Protein AF-A0A955EIX4-F1 (afdb_monomer_lite)

Radius of gyration: 25.05 Å; chains: 1; bounding box: 52×36×100 Å

Structure (mmCIF, N/CA/C/O backbone):
data_AF-A0A955EIX4-F1
#
_entry.id   AF-A0A955EIX4-F1
#
loop_
_atom_site.group_PDB
_atom_site.id
_atom_site.type_symbol
_atom_site.label_atom_id
_atom_site.label_alt_id
_atom_site.label_comp_id
_atom_site.label_asym_id
_atom_site.label_entity_id
_atom_site.label_seq_id
_atom_site.pdbx_PDB_ins_code
_atom_site.Cartn_x
_atom_site.Cartn_y
_atom_site.Cartn_z
_atom_site.occupancy
_atom_site.B_iso_or_equiv
_atom_site.auth_seq_id
_atom_site.auth_comp_id
_atom_site.auth_asym_id
_atom_site.auth_atom_id
_atom_site.pdbx_PDB_model_num
ATOM 1 N N . MET A 1 1 ? 13.998 10.810 60.886 1.00 41.66 1 MET A N 1
ATOM 2 C CA . MET A 1 1 ? 12.699 10.719 60.192 1.00 41.66 1 MET A CA 1
ATOM 3 C C . MET A 1 1 ? 13.022 10.193 58.803 1.00 41.66 1 MET A C 1
ATOM 5 O O . MET A 1 1 ? 13.567 10.940 58.009 1.00 41.66 1 MET A O 1
ATOM 9 N N . ALA A 1 2 ? 12.933 8.875 58.612 1.00 38.00 2 ALA A N 1
ATOM 10 C CA . ALA A 1 2 ? 13.382 8.211 57.388 1.00 38.00 2 ALA A CA 1
ATOM 11 C C . ALA A 1 2 ? 12.215 8.146 56.399 1.00 38.00 2 ALA A C 1
ATOM 13 O O . ALA A 1 2 ? 11.188 7.538 56.709 1.00 38.00 2 ALA A O 1
ATOM 14 N N . ASP A 1 3 ? 12.381 8.793 55.248 1.00 43.19 3 ASP A N 1
ATOM 15 C CA . ASP A 1 3 ? 11.448 8.724 54.130 1.00 43.19 3 ASP A CA 1
ATOM 16 C C . ASP A 1 3 ? 11.330 7.278 53.646 1.00 43.19 3 ASP A C 1
ATOM 18 O O . ASP A 1 3 ? 12.297 6.654 53.204 1.00 43.19 3 ASP A O 1
ATOM 22 N N . ARG A 1 4 ? 10.120 6.723 53.753 1.00 44.09 4 ARG A N 1
ATOM 23 C CA . ARG A 1 4 ? 9.764 5.466 53.099 1.00 44.09 4 ARG A CA 1
ATOM 24 C C . ARG A 1 4 ? 9.659 5.744 51.605 1.00 44.09 4 ARG A C 1
ATOM 26 O O . ARG A 1 4 ? 8.651 6.271 51.144 1.00 44.09 4 ARG A O 1
ATOM 33 N N . ILE A 1 5 ? 10.694 5.363 50.862 1.00 46.97 5 ILE A N 1
ATOM 34 C CA . ILE A 1 5 ? 10.606 5.149 49.418 1.00 46.97 5 ILE A CA 1
ATOM 35 C C . ILE A 1 5 ? 9.496 4.113 49.205 1.00 46.97 5 ILE A C 1
ATOM 37 O O . ILE A 1 5 ? 9.618 2.962 49.623 1.00 46.97 5 ILE A O 1
ATOM 41 N N . VAL A 1 6 ? 8.373 4.542 48.632 1.00 50.91 6 VAL A N 1
ATOM 42 C CA . VAL A 1 6 ? 7.311 3.638 48.192 1.00 50.91 6 VAL A CA 1
ATOM 43 C C . VAL A 1 6 ? 7.827 2.966 46.924 1.00 50.91 6 VAL A C 1
ATOM 45 O O . VAL A 1 6 ? 7.819 3.572 45.858 1.00 50.91 6 VAL A O 1
ATOM 48 N N . GLU A 1 7 ? 8.322 1.734 47.043 1.00 50.28 7 GLU A N 1
ATOM 49 C CA . GLU A 1 7 ? 8.562 0.863 45.890 1.00 50.28 7 GLU A CA 1
ATOM 50 C C . GLU A 1 7 ? 7.229 0.633 45.166 1.00 50.28 7 GLU A C 1
ATOM 52 O O . GLU A 1 7 ? 6.369 -0.133 45.612 1.00 50.28 7 GLU A O 1
ATOM 57 N N . THR A 1 8 ? 7.030 1.319 44.044 1.00 56.38 8 THR A N 1
ATOM 58 C CA . THR A 1 8 ? 5.968 0.998 43.096 1.00 56.38 8 THR A CA 1
ATOM 59 C C . THR A 1 8 ? 6.311 -0.341 42.446 1.00 56.38 8 THR A C 1
ATOM 61 O O . THR A 1 8 ? 7.287 -0.466 41.708 1.00 56.38 8 THR A O 1
ATOM 64 N N . LYS A 1 9 ? 5.528 -1.382 42.758 1.00 63.22 9 LYS A N 1
ATOM 65 C CA . LYS A 1 9 ? 5.645 -2.691 42.098 1.00 63.22 9 LYS A CA 1
ATOM 66 C C . LYS A 1 9 ? 5.499 -2.504 40.580 1.00 63.22 9 LYS A C 1
ATOM 68 O O . LYS A 1 9 ? 4.633 -1.727 40.179 1.00 63.22 9 LYS A O 1
ATOM 73 N N . PRO A 1 10 ? 6.278 -3.214 39.742 1.00 62.00 10 PRO A N 1
ATOM 74 C CA . PRO A 1 10 ? 6.063 -3.183 38.302 1.00 62.00 10 PRO A CA 1
ATOM 75 C C . PRO A 1 10 ? 4.637 -3.668 38.031 1.00 62.00 10 PRO A C 1
ATOM 77 O O . PRO A 1 10 ? 4.260 -4.766 38.448 1.00 62.00 10 PRO A O 1
ATOM 80 N N . GLU A 1 11 ? 3.825 -2.809 37.422 1.00 71.69 11 GLU A N 1
ATOM 81 C CA . GLU A 1 11 ? 2.427 -3.097 37.116 1.00 71.69 11 GLU A CA 1
ATOM 82 C C . GLU A 1 11 ? 2.347 -4.395 36.294 1.00 71.69 11 GLU A C 1
ATOM 84 O O . GLU A 1 11 ? 3.022 -4.547 35.274 1.00 71.69 11 GLU A O 1
ATOM 89 N N . GLN A 1 12 ? 1.576 -5.380 36.770 1.00 81.19 12 GLN A N 1
ATOM 90 C CA . GLN A 1 12 ? 1.392 -6.646 36.059 1.00 81.19 12 GLN A CA 1
ATOM 91 C C . GLN A 1 12 ? 0.657 -6.394 34.739 1.00 81.19 12 GLN A C 1
ATOM 93 O O . GLN A 1 12 ? -0.420 -5.801 34.725 1.00 81.19 12 GLN A O 1
ATOM 98 N N . ILE A 1 13 ? 1.212 -6.892 33.632 1.00 84.50 13 ILE A N 1
ATOM 99 C CA . ILE A 1 13 ? 0.566 -6.832 32.318 1.00 84.50 13 ILE A CA 1
ATOM 100 C C . ILE A 1 13 ? -0.689 -7.716 32.347 1.00 84.50 13 ILE A C 1
ATOM 102 O O . ILE A 1 13 ? -0.596 -8.944 32.374 1.00 84.50 13 ILE A O 1
ATOM 106 N N . HIS A 1 14 ? -1.868 -7.093 32.330 1.00 88.62 14 HIS A N 1
ATOM 107 C CA . HIS A 1 14 ? -3.143 -7.797 32.215 1.00 88.62 14 HIS A CA 1
ATOM 108 C C . HIS A 1 14 ? -3.447 -8.101 30.742 1.00 88.62 14 HIS A C 1
ATOM 110 O O . HIS A 1 14 ? -3.637 -7.192 29.935 1.00 88.62 14 HIS A O 1
ATOM 116 N N . THR A 1 15 ? -3.495 -9.388 30.392 1.00 89.31 15 THR A N 1
ATOM 117 C CA . THR A 1 15 ? -3.802 -9.845 29.028 1.00 89.31 15 THR A CA 1
ATOM 118 C C . THR A 1 15 ? -5.289 -10.161 28.906 1.00 89.31 15 THR A C 1
ATOM 120 O O . THR A 1 15 ? -5.805 -10.989 29.652 1.00 89.31 15 THR A O 1
ATOM 123 N N . VAL A 1 16 ? -5.971 -9.528 27.949 1.00 88.81 16 VAL A N 1
ATOM 124 C CA . VAL A 1 16 ? -7.380 -9.798 27.629 1.00 88.81 16 VAL A CA 1
ATOM 125 C C . VAL A 1 16 ? -7.448 -10.638 26.358 1.00 88.81 16 VAL A C 1
ATOM 127 O O . VAL A 1 16 ? -6.898 -10.252 25.328 1.00 88.81 16 VAL A O 1
ATOM 130 N N . MET A 1 17 ? -8.118 -11.787 26.435 1.00 90.94 17 MET A N 1
ATOM 131 C CA . MET A 1 17 ? -8.352 -12.659 25.283 1.00 90.94 17 MET A CA 1
ATOM 132 C C . MET A 1 17 ? -9.569 -12.178 24.480 1.00 90.94 17 MET A C 1
ATOM 134 O O . MET A 1 17 ? -10.498 -11.622 25.070 1.00 90.94 17 MET A O 1
ATOM 138 N N . PRO A 1 18 ? -9.596 -12.382 23.151 1.00 88.69 18 PRO A N 1
ATOM 139 C CA . PRO A 1 18 ? -10.746 -12.006 22.340 1.00 88.69 18 PRO A CA 1
ATOM 140 C C . PRO A 1 18 ? -11.973 -12.855 22.703 1.00 88.69 18 PRO A C 1
ATOM 142 O O . PRO A 1 18 ? -11.856 -14.050 22.971 1.00 88.69 18 PRO A O 1
ATOM 145 N N . GLU A 1 19 ? -13.156 -12.238 22.684 1.00 89.25 19 GLU A N 1
ATOM 146 C CA . GLU A 1 19 ? -14.430 -12.914 22.992 1.00 89.25 19 GLU A CA 1
ATOM 147 C C . GLU A 1 19 ? -14.834 -13.936 21.922 1.00 89.25 19 GLU A C 1
ATOM 149 O O . GLU A 1 19 ? -15.526 -14.911 22.210 1.00 89.25 19 GLU A O 1
ATOM 154 N N . VAL A 1 20 ? -14.394 -13.713 20.683 1.00 91.69 20 VAL A N 1
ATOM 155 C CA . VAL A 1 20 ? -14.634 -14.587 19.533 1.00 91.69 20 VAL A CA 1
ATOM 156 C C . VAL A 1 20 ? -13.308 -14.965 18.871 1.00 91.69 20 VAL A C 1
ATOM 158 O O . VAL A 1 20 ? -12.346 -14.193 18.958 1.00 91.69 20 VAL A O 1
ATOM 161 N N . PRO A 1 21 ? -13.228 -16.126 18.196 1.00 95.44 21 PRO A N 1
ATOM 162 C CA . PRO A 1 21 ? -12.031 -16.518 17.464 1.00 95.44 21 PRO A CA 1
ATOM 163 C C . PRO A 1 21 ? -11.593 -15.446 16.466 1.00 95.44 21 PRO A C 1
ATOM 165 O O . PRO A 1 21 ? -12.420 -14.762 15.858 1.00 95.44 21 PRO A O 1
ATOM 168 N N . LEU A 1 22 ? -10.280 -15.319 16.284 1.00 95.50 22 LEU A N 1
ATOM 169 C CA . LEU A 1 22 ? -9.709 -14.445 15.268 1.00 95.50 22 LEU A CA 1
ATOM 170 C C . LEU A 1 22 ? -9.377 -15.248 14.008 1.00 95.50 22 LEU A C 1
ATOM 172 O O . LEU A 1 22 ? -8.835 -16.349 14.086 1.00 95.50 22 LEU A O 1
ATOM 176 N N . VAL A 1 23 ? -9.650 -14.659 12.850 1.00 96.44 23 VAL A N 1
ATOM 177 C CA . VAL A 1 23 ? -9.309 -15.168 11.523 1.00 96.44 23 VAL A CA 1
ATOM 178 C C . VAL A 1 23 ? -8.260 -14.270 10.871 1.00 96.44 23 VAL A C 1
ATOM 180 O O . VAL A 1 23 ? -8.288 -13.047 11.017 1.00 96.44 23 VAL A O 1
ATOM 183 N N . ASP A 1 24 ? -7.318 -14.877 10.148 1.00 97.12 24 ASP A N 1
ATOM 184 C CA . ASP A 1 24 ? -6.333 -14.149 9.344 1.00 97.12 24 ASP A CA 1
ATOM 185 C C . ASP A 1 24 ? -6.991 -13.659 8.045 1.00 97.12 24 ASP A C 1
ATOM 187 O O . ASP A 1 24 ? -7.440 -14.465 7.229 1.00 97.12 24 ASP A O 1
ATOM 191 N N . VAL A 1 25 ? -7.001 -12.344 7.812 1.00 96.06 25 VAL A N 1
ATOM 192 C CA . VAL A 1 25 ? -7.492 -11.709 6.572 1.00 96.06 25 VAL A CA 1
ATOM 193 C C . VAL A 1 25 ? -6.750 -12.236 5.337 1.00 96.06 25 VAL A C 1
ATOM 195 O O . VAL A 1 25 ? -7.312 -12.360 4.240 1.00 96.06 25 VAL A O 1
ATOM 198 N N . MET A 1 26 ? -5.478 -12.591 5.505 1.00 96.38 26 MET A N 1
ATOM 199 C CA . MET A 1 26 ? -4.660 -13.203 4.466 1.00 96.38 26 MET A CA 1
ATOM 200 C C . MET A 1 26 ? -4.887 -14.715 4.337 1.00 96.38 26 MET A C 1
ATOM 202 O O . MET A 1 26 ? -4.411 -15.308 3.368 1.00 96.38 26 MET A O 1
ATOM 206 N N . GLY A 1 27 ? -5.673 -15.336 5.218 1.00 95.50 27 GLY A N 1
ATOM 207 C CA . GLY A 1 27 ? -5.981 -16.767 5.191 1.00 95.50 27 GLY A CA 1
ATOM 208 C C . GLY A 1 27 ? -4.748 -17.642 5.420 1.00 95.50 27 GLY A C 1
ATOM 209 O O . GLY A 1 27 ? -4.606 -18.671 4.770 1.00 95.50 27 GLY A O 1
ATOM 210 N N . GLY A 1 28 ? -3.806 -17.190 6.255 1.00 95.94 28 GLY A N 1
ATOM 211 C CA . GLY A 1 28 ? -2.531 -17.872 6.493 1.00 95.94 28 GLY A CA 1
ATOM 212 C C . GLY A 1 28 ? -1.504 -17.704 5.370 1.00 95.94 28 GLY A C 1
ATOM 213 O O . GLY A 1 28 ? -0.398 -18.232 5.469 1.00 95.94 28 GLY A O 1
ATOM 214 N N . ALA A 1 29 ? -1.826 -16.963 4.304 1.00 97.38 29 ALA A N 1
ATOM 215 C CA . ALA A 1 29 ? -0.881 -16.715 3.224 1.00 97.38 29 ALA A CA 1
ATOM 216 C C . ALA A 1 29 ? 0.310 -15.871 3.708 1.00 97.38 29 ALA A C 1
ATOM 218 O O . ALA A 1 29 ? 0.146 -14.865 4.403 1.00 97.38 29 ALA A O 1
ATOM 219 N N . LEU A 1 30 ? 1.515 -16.250 3.273 1.00 96.00 30 LEU A N 1
ATOM 220 C CA . LEU A 1 30 ? 2.722 -15.438 3.460 1.00 96.00 30 LEU A CA 1
ATOM 221 C C . LEU A 1 30 ? 2.701 -14.186 2.578 1.00 96.00 30 LEU A C 1
ATOM 223 O O . LEU A 1 30 ? 3.163 -13.129 2.990 1.00 96.00 30 LEU A O 1
ATOM 227 N N . ARG A 1 31 ? 2.174 -14.312 1.356 1.00 97.06 31 ARG A N 1
ATOM 228 C CA . ARG A 1 31 ? 1.920 -13.196 0.445 1.00 97.06 31 ARG A CA 1
ATOM 229 C C . ARG A 1 31 ? 0.857 -13.562 -0.585 1.00 97.06 31 ARG A C 1
ATOM 231 O O . ARG A 1 31 ? 0.688 -14.737 -0.902 1.00 97.06 31 ARG A O 1
ATOM 238 N N . ARG A 1 32 ? 0.178 -12.560 -1.141 1.00 97.81 32 ARG A N 1
ATOM 239 C CA . ARG A 1 32 ? -0.682 -12.699 -2.331 1.00 97.81 32 ARG A CA 1
ATOM 240 C C . ARG A 1 32 ? -0.104 -11.836 -3.441 1.00 97.81 32 ARG A C 1
ATOM 242 O O . ARG A 1 32 ? 0.075 -10.642 -3.226 1.00 97.81 32 ARG A O 1
ATOM 249 N N . GLU A 1 33 ? 0.213 -12.423 -4.591 1.00 97.12 33 GLU A N 1
ATOM 250 C CA . GLU A 1 33 ? 0.939 -11.729 -5.660 1.00 97.12 33 GLU A CA 1
ATOM 251 C C . GLU A 1 33 ? 0.184 -11.705 -6.986 1.00 97.12 33 GLU A C 1
ATOM 253 O O . GLU A 1 33 ? -0.521 -12.649 -7.339 1.00 97.12 33 GLU A O 1
ATOM 258 N N . ILE A 1 34 ? 0.375 -10.613 -7.724 1.00 97.06 34 ILE A N 1
ATOM 259 C CA . ILE A 1 34 ? -0.021 -10.469 -9.121 1.00 97.06 34 ILE A CA 1
ATOM 260 C C . ILE A 1 34 ? 1.234 -10.118 -9.916 1.00 97.06 34 ILE A C 1
ATOM 262 O O . ILE A 1 34 ? 1.968 -9.191 -9.560 1.00 97.06 34 ILE A O 1
ATOM 266 N N . ARG A 1 35 ? 1.467 -10.852 -11.007 1.00 95.12 35 ARG A N 1
ATOM 267 C CA . ARG A 1 35 ? 2.523 -10.551 -11.980 1.00 95.12 35 ARG A CA 1
ATOM 268 C C . ARG A 1 35 ? 1.955 -9.667 -13.083 1.00 95.12 35 ARG A C 1
ATOM 270 O O . ARG A 1 35 ? 0.866 -9.939 -13.580 1.00 95.12 35 ARG A O 1
ATOM 277 N N . MET A 1 36 ? 2.677 -8.607 -13.439 1.00 87.62 36 MET A N 1
ATOM 278 C CA . MET A 1 36 ? 2.238 -7.648 -14.466 1.00 87.62 36 MET A CA 1
ATOM 279 C C . MET A 1 36 ? 3.028 -7.780 -15.770 1.00 87.62 36 MET A C 1
ATOM 281 O O . MET A 1 36 ? 2.462 -7.643 -16.849 1.00 87.62 36 MET A O 1
ATOM 285 N N . HIS A 1 37 ? 4.326 -8.062 -15.665 1.00 82.19 37 HIS A N 1
ATOM 286 C CA . HIS A 1 37 ? 5.242 -8.296 -16.783 1.00 82.19 37 HIS A CA 1
ATOM 287 C C . HIS A 1 37 ? 6.196 -9.438 -16.414 1.00 82.19 37 HIS A C 1
ATOM 289 O O . HIS A 1 37 ? 6.079 -10.001 -15.327 1.00 82.19 37 HIS A O 1
ATOM 295 N N . GLU A 1 38 ? 7.149 -9.752 -17.291 1.00 86.38 38 GLU A N 1
ATOM 296 C CA . GLU A 1 38 ? 8.116 -10.844 -17.106 1.00 86.38 38 GLU A CA 1
ATOM 297 C C . GLU A 1 38 ? 8.835 -10.794 -15.744 1.00 86.38 38 GLU A C 1
ATOM 299 O O . GLU A 1 38 ? 8.847 -11.791 -15.025 1.00 86.38 38 GLU A O 1
ATOM 304 N N . HIS A 1 39 ? 9.314 -9.609 -15.344 1.00 89.12 39 HIS A N 1
ATOM 305 C CA . HIS A 1 39 ? 10.052 -9.389 -14.087 1.00 89.12 39 HIS A CA 1
ATOM 306 C C . HIS A 1 39 ? 9.295 -8.533 -13.054 1.00 89.12 39 HIS A C 1
ATOM 308 O O . HIS A 1 39 ? 9.802 -8.264 -11.967 1.00 89.12 39 HIS A O 1
ATOM 314 N N . SER A 1 40 ? 8.079 -8.073 -13.372 1.00 92.62 40 SER A N 1
ATOM 315 C CA . SER A 1 40 ? 7.347 -7.123 -12.521 1.00 92.62 40 SER A CA 1
ATOM 316 C C . SER A 1 40 ? 6.241 -7.804 -11.728 1.00 92.62 40 SER A C 1
ATOM 318 O O . SER A 1 40 ? 5.408 -8.524 -12.290 1.00 92.62 40 SER A O 1
ATOM 320 N N . LEU A 1 41 ? 6.164 -7.494 -10.435 1.00 96.25 41 LEU A N 1
ATOM 321 C CA . LEU A 1 41 ? 5.130 -8.008 -9.541 1.00 96.25 41 LEU A CA 1
ATOM 322 C C . LEU A 1 41 ? 4.713 -6.978 -8.498 1.00 96.25 41 LEU A C 1
ATOM 324 O O . LEU A 1 41 ? 5.491 -6.107 -8.107 1.00 96.25 41 LEU A O 1
ATOM 328 N N . VAL A 1 42 ? 3.497 -7.156 -7.991 1.00 97.81 42 VAL A N 1
ATOM 329 C CA . VAL A 1 42 ? 3.022 -6.545 -6.750 1.00 97.81 42 VAL A CA 1
ATOM 330 C C . VAL A 1 42 ? 2.541 -7.669 -5.845 1.00 97.81 42 VAL A C 1
ATOM 332 O O . VAL A 1 42 ? 1.637 -8.423 -6.205 1.00 97.81 42 VAL A O 1
ATOM 335 N N . ALA A 1 43 ? 3.153 -7.792 -4.673 1.00 98.19 43 ALA A N 1
ATOM 336 C CA . ALA A 1 43 ? 2.783 -8.765 -3.662 1.00 98.19 43 ALA A CA 1
ATOM 337 C C . ALA A 1 43 ? 2.323 -8.057 -2.391 1.00 98.19 43 ALA A C 1
ATOM 339 O O . ALA A 1 43 ? 3.070 -7.277 -1.805 1.00 98.19 43 ALA A O 1
ATOM 340 N N . LEU A 1 44 ? 1.108 -8.361 -1.939 1.00 98.31 44 LEU A N 1
ATOM 341 C CA . LEU A 1 44 ? 0.657 -8.025 -0.596 1.00 98.31 44 LEU A CA 1
ATOM 342 C C . LEU A 1 44 ? 1.343 -8.970 0.390 1.00 98.31 44 LEU A C 1
ATOM 344 O O . LEU A 1 44 ? 1.110 -10.177 0.336 1.00 98.31 44 LEU A O 1
ATOM 348 N N . VAL A 1 45 ? 2.189 -8.420 1.256 1.00 98.12 45 VAL A N 1
ATOM 349 C CA . VAL A 1 45 ? 2.990 -9.165 2.241 1.00 98.12 45 VAL A CA 1
ATOM 350 C C . VAL A 1 45 ? 2.303 -9.190 3.599 1.00 98.12 45 VAL A C 1
ATOM 352 O O . VAL A 1 45 ? 2.388 -10.180 4.318 1.00 98.12 45 VAL A O 1
ATOM 355 N N . ASP A 1 46 ? 1.640 -8.096 3.962 1.00 97.94 46 ASP A N 1
ATOM 356 C CA . ASP A 1 46 ? 1.014 -7.956 5.270 1.00 97.94 46 ASP A CA 1
ATOM 357 C C . ASP A 1 46 ? -0.077 -6.887 5.240 1.00 97.94 46 ASP A C 1
ATOM 359 O O . ASP A 1 46 ? -0.057 -5.989 4.389 1.00 97.94 46 ASP A O 1
ATOM 363 N N . VAL A 1 47 ? -1.003 -6.969 6.190 1.00 97.25 47 VAL A N 1
ATOM 364 C CA . VAL A 1 47 ? -2.068 -5.981 6.394 1.00 97.25 47 VAL A CA 1
ATOM 365 C C . VAL A 1 47 ? -2.238 -5.691 7.876 1.00 97.25 47 VAL A C 1
ATOM 367 O O . VAL A 1 47 ? -2.019 -6.563 8.714 1.00 97.25 47 VAL A O 1
ATOM 370 N N . MET A 1 48 ? -2.678 -4.483 8.202 1.00 97.19 48 MET A N 1
ATOM 371 C CA . MET A 1 48 ? -3.113 -4.128 9.547 1.00 97.19 48 MET A CA 1
ATOM 372 C C . MET A 1 48 ? -4.577 -3.675 9.498 1.00 97.19 48 MET A C 1
ATOM 374 O O . MET A 1 48 ? -4.878 -2.779 8.712 1.00 97.19 48 MET A O 1
ATOM 378 N N . PRO A 1 49 ? -5.478 -4.260 10.311 1.00 96.62 49 PRO A N 1
ATOM 379 C CA . PRO A 1 49 ? -5.268 -5.452 11.139 1.00 96.62 49 PRO A CA 1
ATOM 380 C C . PRO A 1 49 ? -5.180 -6.739 10.299 1.00 96.62 49 PRO A C 1
ATOM 382 O O . PRO A 1 49 ? -5.947 -6.933 9.356 1.00 96.62 49 PRO A O 1
ATOM 385 N N . ARG A 1 50 ? -4.280 -7.655 10.681 1.00 96.25 50 ARG A N 1
ATOM 386 C CA . ARG A 1 50 ? -4.176 -8.995 10.073 1.00 96.25 50 ARG A CA 1
ATOM 387 C C . ARG A 1 50 ? -5.190 -9.977 10.640 1.00 96.25 50 ARG A C 1
ATOM 389 O O . ARG A 1 50 ? -5.788 -10.749 9.898 1.00 96.25 50 ARG A O 1
ATOM 396 N N . LEU A 1 51 ? -5.349 -9.954 11.958 1.00 96.38 51 LEU A N 1
ATOM 397 C CA . LEU A 1 51 ? -6.257 -10.825 12.691 1.00 96.38 51 LEU A CA 1
ATOM 398 C C . LEU A 1 51 ? -7.533 -10.056 13.012 1.00 96.38 51 LEU A C 1
ATOM 400 O O . LEU A 1 51 ? -7.474 -8.970 13.589 1.00 96.38 51 LEU A O 1
ATOM 404 N N . ILE A 1 52 ? -8.676 -10.621 12.639 1.00 94.31 52 ILE A N 1
ATOM 405 C CA . ILE A 1 52 ? -9.991 -10.014 12.848 1.00 94.31 52 ILE A CA 1
ATOM 406 C C . ILE A 1 52 ? -10.953 -11.028 13.476 1.00 94.31 52 ILE A C 1
ATOM 408 O O . ILE A 1 52 ? -10.811 -12.211 13.201 1.00 94.31 52 ILE A O 1
ATOM 412 N N . PRO A 1 53 ? -11.931 -10.618 14.297 1.00 92.75 53 PRO A N 1
ATOM 413 C CA . PRO A 1 53 ? -13.034 -11.468 14.724 1.00 92.75 53 PRO A CA 1
ATOM 414 C C . PRO A 1 53 ? -13.678 -12.231 13.567 1.00 92.75 53 PRO A C 1
ATOM 416 O O . PRO 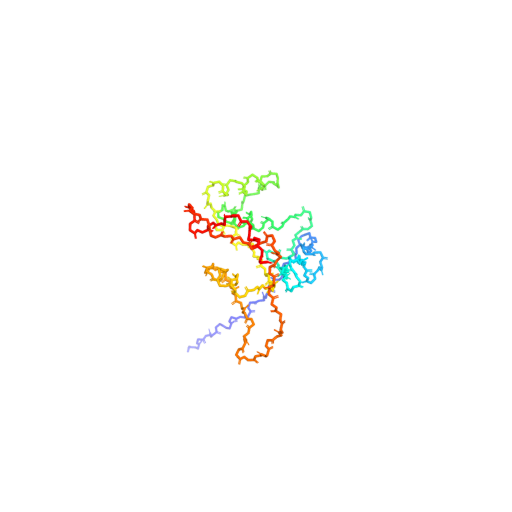A 1 53 ? -13.956 -11.662 12.507 1.00 92.75 53 PRO A O 1
ATOM 419 N N . GLU A 1 54 ? -13.947 -13.513 13.787 1.00 92.50 54 GLU A N 1
ATOM 420 C CA . GLU A 1 54 ? -14.685 -14.340 12.841 1.00 92.50 54 GLU A CA 1
ATOM 421 C C . GLU A 1 54 ? -16.032 -13.688 12.472 1.00 92.50 54 GLU A C 1
ATOM 423 O O . GLU A 1 54 ? -16.750 -13.154 13.319 1.00 92.50 54 GLU A O 1
ATOM 428 N N . GLY A 1 55 ? -16.359 -13.693 11.177 1.00 89.19 55 GLY A N 1
ATOM 429 C CA . GLY A 1 55 ? -17.572 -13.066 10.643 1.00 89.19 55 GLY A CA 1
ATOM 430 C C . GLY A 1 55 ? -17.477 -11.557 10.376 1.00 89.19 55 GLY A C 1
ATOM 431 O O . GLY A 1 55 ? -18.456 -10.979 9.905 1.00 89.19 55 GLY A O 1
ATOM 432 N N . GLN A 1 56 ? -16.329 -10.917 10.627 1.00 89.50 56 GLN A N 1
ATOM 433 C CA . GLN A 1 56 ? -16.092 -9.501 10.307 1.00 89.50 56 GLN A CA 1
ATOM 434 C C . GLN A 1 56 ? -15.134 -9.315 9.117 1.00 89.50 56 GLN A C 1
ATOM 436 O O . GLN A 1 56 ? -14.598 -10.274 8.563 1.00 89.50 56 GLN A O 1
ATOM 441 N N . THR A 1 57 ? -14.932 -8.060 8.703 1.00 91.25 57 THR A N 1
ATOM 442 C CA . THR A 1 57 ? -13.893 -7.646 7.743 1.00 91.25 57 THR A CA 1
ATOM 443 C C . THR A 1 57 ? -12.886 -6.720 8.429 1.00 91.25 57 THR A C 1
ATOM 445 O O . THR A 1 57 ? -13.143 -6.197 9.513 1.00 91.25 57 THR A O 1
ATOM 448 N N . ALA A 1 58 ? -11.746 -6.459 7.781 1.00 93.19 58 ALA A N 1
ATOM 449 C CA . ALA A 1 58 ? -10.767 -5.482 8.268 1.00 93.19 58 ALA A CA 1
ATOM 450 C C . ALA A 1 58 ? -11.337 -4.051 8.388 1.00 93.19 58 ALA A C 1
ATOM 452 O O . ALA A 1 58 ? -10.794 -3.239 9.137 1.00 93.19 58 ALA A O 1
ATOM 453 N N . ASP A 1 59 ? -12.470 -3.758 7.736 1.00 93.62 59 ASP A N 1
ATOM 454 C CA . ASP A 1 59 ? -13.155 -2.462 7.818 1.00 93.62 59 ASP A CA 1
ATOM 455 C C . ASP A 1 59 ? -13.588 -2.101 9.249 1.00 93.62 59 ASP A C 1
ATOM 457 O O . ASP A 1 59 ? -13.787 -0.925 9.564 1.00 93.62 59 ASP A O 1
ATOM 461 N N . GLN A 1 60 ? -13.700 -3.090 10.143 1.00 90.75 60 GLN A N 1
ATOM 462 C CA . GLN A 1 60 ? -13.991 -2.864 11.558 1.00 90.75 60 GLN A CA 1
ATOM 463 C C . GLN A 1 60 ? -12.982 -1.914 12.228 1.00 90.75 60 GLN A C 1
ATOM 465 O O . GLN A 1 60 ? -13.367 -1.187 13.138 1.00 90.75 60 GLN A O 1
ATOM 470 N N . ALA A 1 61 ? -11.719 -1.874 11.775 1.00 93.38 61 ALA A N 1
ATOM 471 C CA . ALA A 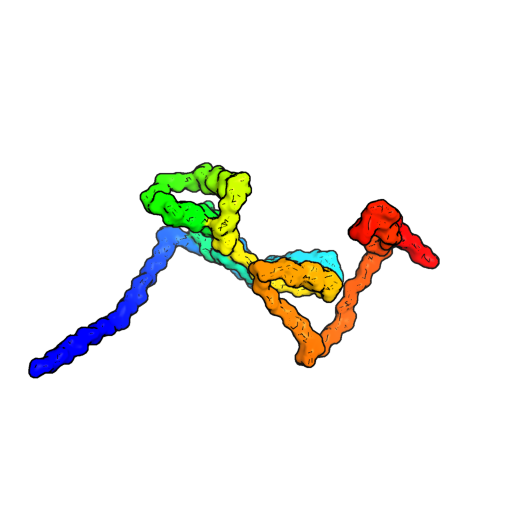1 61 ? -10.706 -0.974 12.332 1.00 93.38 61 ALA A CA 1
ATOM 472 C C . ALA A 1 61 ? -11.079 0.494 12.084 1.00 93.38 61 ALA A C 1
ATOM 474 O O . ALA A 1 61 ? -10.970 1.330 12.980 1.00 93.38 61 ALA A O 1
ATOM 475 N N . ILE A 1 62 ? -11.624 0.783 10.898 1.00 94.38 62 ILE A N 1
ATOM 476 C CA . ILE A 1 62 ? -12.126 2.108 10.515 1.00 94.38 62 ILE A CA 1
ATOM 477 C C . ILE A 1 62 ? -13.303 2.490 11.416 1.00 94.38 62 ILE A C 1
ATOM 479 O O . ILE A 1 62 ? -13.377 3.599 11.947 1.00 94.38 62 ILE A O 1
ATOM 483 N N . VAL A 1 63 ? -14.234 1.555 11.605 1.00 92.12 63 VAL A N 1
ATOM 484 C CA . VAL A 1 63 ? -15.442 1.758 12.410 1.00 92.12 63 VAL A CA 1
ATOM 485 C C . VAL A 1 63 ? -15.100 1.966 13.883 1.00 92.12 63 VAL A C 1
ATOM 487 O O . VAL A 1 63 ? -15.613 2.899 14.500 1.00 92.12 63 VAL A O 1
ATOM 490 N N . GLN A 1 64 ? -14.226 1.129 14.440 1.00 90.06 64 GLN A N 1
ATOM 491 C CA . GLN A 1 64 ? -13.741 1.241 15.811 1.00 90.06 64 GLN A CA 1
ATOM 492 C C . GLN A 1 64 ? -13.085 2.604 16.028 1.00 90.06 64 GLN A C 1
ATOM 494 O O . GLN A 1 64 ? -13.466 3.319 16.951 1.00 90.06 64 GLN A O 1
ATOM 499 N N . ALA A 1 65 ? -12.164 2.999 15.148 1.00 91.94 65 ALA A N 1
ATOM 500 C CA . ALA A 1 65 ? -11.460 4.270 15.248 1.00 91.94 65 ALA A CA 1
ATOM 501 C C . ALA A 1 65 ? -12.400 5.477 15.175 1.00 91.94 65 ALA A C 1
ATOM 503 O O . ALA A 1 65 ? -12.283 6.404 15.973 1.00 91.94 65 ALA A O 1
ATOM 504 N N . ALA A 1 66 ? -13.386 5.445 14.276 1.00 91.44 66 ALA A N 1
ATOM 505 C CA . ALA A 1 66 ? -14.400 6.490 14.194 1.00 91.44 66 ALA A CA 1
ATOM 506 C C . ALA A 1 66 ? -15.287 6.548 15.450 1.00 91.44 66 ALA A C 1
ATOM 508 O O . ALA A 1 66 ? -15.673 7.631 15.887 1.00 91.44 66 ALA A O 1
ATOM 509 N N . ARG A 1 67 ? -15.617 5.394 16.043 1.00 87.56 67 ARG A N 1
ATOM 510 C CA . ARG A 1 67 ? -16.474 5.300 17.236 1.00 87.56 67 ARG A CA 1
ATOM 511 C C . ARG A 1 67 ? -15.755 5.657 18.535 1.00 87.56 67 ARG A C 1
ATOM 513 O O . ARG A 1 67 ? -16.427 6.100 19.462 1.00 87.56 67 ARG A O 1
ATOM 520 N N . VAL A 1 68 ? -14.424 5.546 18.604 1.00 81.81 68 VAL A N 1
ATOM 521 C CA . VAL A 1 68 ? -13.630 6.007 19.763 1.00 81.81 68 VAL A CA 1
ATOM 522 C C . VAL A 1 68 ? -13.914 7.479 20.078 1.00 81.81 68 VAL A C 1
ATOM 524 O O . VAL A 1 68 ? -13.983 7.856 21.245 1.00 81.81 68 VAL A O 1
ATOM 527 N N . SER A 1 69 ? -14.180 8.300 19.059 1.00 64.75 69 SER A N 1
ATOM 528 C CA . SER A 1 69 ? -14.540 9.710 19.238 1.00 64.75 69 SER A CA 1
ATOM 529 C C . SER A 1 69 ? -15.932 9.945 19.844 1.00 64.75 69 SER A C 1
ATOM 531 O O . SER A 1 69 ? -16.201 11.053 20.296 1.00 64.75 69 SER A O 1
ATOM 533 N N . TYR A 1 70 ? -16.816 8.942 19.867 1.00 55.09 70 TYR A N 1
ATOM 534 C CA . TYR A 1 70 ? -18.217 9.093 20.286 1.00 55.09 70 TYR A CA 1
ATOM 535 C C . TYR A 1 70 ? -18.546 8.474 21.654 1.00 55.09 70 TYR A C 1
ATOM 537 O O . TYR A 1 70 ? -19.695 8.545 22.088 1.00 55.09 70 TYR A O 1
ATOM 545 N N . GLY A 1 71 ? -17.557 7.933 22.375 1.00 54.00 71 GLY A N 1
ATOM 546 C CA . GLY A 1 71 ? -17.796 7.242 23.646 1.00 54.00 71 GLY A CA 1
ATOM 547 C C . GLY A 1 71 ? -18.589 5.938 23.471 1.00 54.00 71 GLY A C 1
ATOM 548 O O . GLY A 1 71 ? -19.123 5.640 22.403 1.00 54.00 71 GLY A O 1
ATOM 549 N N . ALA A 1 72 ? -18.628 5.107 24.515 1.00 44.47 72 ALA A N 1
ATOM 550 C CA . ALA A 1 72 ? -19.252 3.787 24.459 1.00 44.47 72 ALA A CA 1
ATOM 551 C C . ALA A 1 72 ? -20.775 3.893 24.228 1.00 44.47 72 ALA A C 1
ATOM 553 O O . ALA A 1 72 ? -21.546 4.139 25.151 1.00 44.47 72 ALA A O 1
ATOM 554 N N . GLY A 1 73 ? -21.200 3.690 22.979 1.00 49.19 73 GLY A N 1
ATOM 555 C CA . GLY A 1 73 ? -22.599 3.609 22.565 1.00 49.19 73 GLY A CA 1
ATOM 556 C C . GLY A 1 73 ? -22.769 2.516 21.514 1.00 49.19 73 GLY A C 1
ATOM 557 O O . GLY A 1 73 ? -22.412 2.685 20.350 1.00 49.19 73 GLY A O 1
ATOM 558 N N . THR A 1 74 ? -23.287 1.371 21.942 1.00 50.88 74 THR A N 1
ATOM 559 C CA . THR A 1 74 ? -23.540 0.168 21.145 1.00 50.88 74 THR A CA 1
ATOM 560 C C . THR A 1 74 ? -24.539 0.427 20.011 1.00 50.88 74 THR A C 1
ATOM 562 O O . THR A 1 74 ? -25.722 0.661 20.256 1.00 50.88 74 THR A O 1
ATOM 565 N N . ARG A 1 75 ? -24.103 0.308 18.748 1.00 53.81 75 ARG A N 1
ATOM 566 C CA . ARG A 1 75 ? -25.010 0.112 17.601 1.00 53.81 75 ARG A CA 1
ATOM 567 C C . ARG A 1 75 ? -24.503 -0.966 16.643 1.00 53.81 75 ARG A C 1
ATOM 569 O O . ARG A 1 75 ? -23.304 -1.165 16.480 1.00 53.81 75 ARG A O 1
ATOM 576 N N . ARG A 1 76 ? -25.472 -1.709 16.095 1.00 54.19 76 ARG A N 1
ATOM 577 C CA . ARG A 1 76 ? -25.341 -2.988 15.374 1.00 54.19 76 ARG A CA 1
ATOM 578 C C . ARG A 1 76 ? -24.598 -2.859 14.033 1.00 54.19 76 ARG A C 1
ATOM 580 O O . ARG A 1 76 ? -24.713 -1.850 13.346 1.00 54.19 76 ARG A O 1
ATOM 587 N N . VAL A 1 77 ? -23.995 -3.976 13.617 1.00 56.03 77 VAL A N 1
ATOM 588 C CA . VAL A 1 77 ? -23.246 -4.245 12.364 1.00 56.03 77 VAL A CA 1
ATOM 589 C C . VAL A 1 77 ? -23.899 -3.695 11.075 1.00 56.03 77 VAL A C 1
ATOM 591 O O . VAL A 1 77 ? -23.204 -3.322 10.133 1.00 56.03 77 VAL A O 1
ATOM 594 N N . ASN A 1 78 ? -25.234 -3.564 11.021 1.00 56.34 78 ASN A N 1
ATOM 595 C CA . ASN A 1 78 ? -25.945 -2.997 9.859 1.00 56.34 78 ASN A CA 1
ATOM 596 C C . ASN A 1 78 ? -25.675 -1.496 9.619 1.00 56.34 78 ASN A C 1
ATOM 598 O O . ASN A 1 78 ? -25.953 -0.998 8.528 1.00 56.34 78 ASN A O 1
ATOM 602 N N . GLU A 1 79 ? -25.113 -0.773 10.592 1.00 72.19 79 GLU A N 1
ATOM 603 C CA . GLU A 1 79 ? -24.729 0.635 10.428 1.00 72.19 79 GLU A CA 1
ATOM 604 C C . GLU A 1 79 ? -23.296 0.825 9.906 1.00 72.19 79 GLU A C 1
ATOM 606 O O . GLU A 1 79 ? -22.981 1.898 9.396 1.00 72.19 79 GLU A O 1
ATOM 611 N N . ASP A 1 80 ? -22.434 -0.194 9.956 1.00 86.94 80 ASP A N 1
ATOM 612 C CA . ASP A 1 80 ? -20.988 -0.045 9.726 1.00 86.94 80 ASP A CA 1
ATOM 613 C C . ASP A 1 80 ? -20.666 0.390 8.292 1.00 86.94 80 ASP A C 1
ATOM 615 O O . ASP A 1 80 ? -19.966 1.377 8.056 1.00 86.94 80 ASP A O 1
ATOM 619 N N . ARG A 1 81 ? -21.278 -0.270 7.303 1.00 90.12 81 ARG A N 1
ATOM 620 C CA . ARG A 1 81 ? -21.170 0.133 5.891 1.00 90.12 81 ARG A CA 1
ATOM 621 C C . ARG A 1 81 ? -21.729 1.542 5.657 1.00 90.12 81 ARG A C 1
ATOM 623 O O . ARG A 1 81 ? -21.211 2.279 4.816 1.00 90.12 81 ARG A O 1
ATOM 630 N N . GLY A 1 82 ? -22.799 1.909 6.363 1.00 91.75 82 GLY A N 1
ATOM 631 C CA . GLY A 1 82 ? -23.387 3.248 6.304 1.00 91.75 82 GLY A CA 1
ATOM 632 C C . GLY A 1 82 ? -22.428 4.308 6.840 1.00 91.75 82 GLY A C 1
ATOM 633 O O . GLY A 1 82 ? -22.213 5.326 6.177 1.00 91.75 82 GLY A O 1
ATOM 634 N N . LEU A 1 83 ? -21.798 4.019 7.978 1.00 91.62 83 LEU A N 1
ATOM 635 C CA . LEU A 1 83 ? -20.797 4.855 8.625 1.00 91.62 83 LEU A CA 1
ATOM 636 C C . LEU A 1 83 ? -19.567 5.041 7.736 1.00 91.62 83 LEU A C 1
ATOM 638 O O . LEU A 1 83 ? -19.215 6.177 7.447 1.00 91.62 83 LEU A O 1
ATOM 642 N N . ILE A 1 84 ? -18.968 3.970 7.211 1.00 94.12 84 ILE A N 1
ATOM 643 C CA . ILE A 1 84 ? -17.792 4.066 6.326 1.00 94.12 84 ILE A CA 1
ATOM 644 C C . ILE A 1 84 ? -18.091 4.958 5.115 1.00 94.12 84 ILE A C 1
ATOM 646 O O . ILE A 1 84 ? -17.321 5.859 4.777 1.00 94.12 84 ILE A O 1
ATOM 650 N N . ARG A 1 85 ? -19.257 4.769 4.482 1.00 95.12 85 ARG A N 1
ATOM 651 C CA . ARG A 1 85 ? -19.689 5.617 3.360 1.00 95.12 85 ARG A CA 1
ATOM 652 C C . ARG A 1 85 ? -19.921 7.067 3.785 1.00 95.12 85 ARG A C 1
ATOM 654 O O . ARG A 1 85 ? -19.635 7.972 3.005 1.00 95.12 85 ARG A O 1
ATOM 661 N N . TYR A 1 86 ? -20.464 7.297 4.979 1.00 94.44 86 TYR A N 1
ATOM 662 C CA . TYR A 1 86 ? -20.629 8.638 5.537 1.00 94.44 86 TYR A CA 1
ATOM 663 C C . TYR A 1 86 ? -19.272 9.317 5.749 1.00 94.44 86 TYR A C 1
ATOM 665 O O . TYR A 1 86 ? -19.100 10.437 5.270 1.00 94.44 86 TYR A O 1
ATOM 673 N N . LEU A 1 87 ? -18.309 8.630 6.375 1.00 95.31 87 LEU A N 1
ATOM 674 C CA . LEU A 1 87 ? -16.956 9.139 6.612 1.00 95.31 87 LEU A CA 1
ATOM 675 C C . LEU A 1 87 ? -16.284 9.534 5.294 1.00 95.31 87 LEU A C 1
ATOM 677 O O . LEU A 1 87 ? -15.791 10.653 5.167 1.00 95.31 87 LEU A O 1
ATOM 681 N N . LEU A 1 88 ? -16.350 8.660 4.283 1.00 96.44 88 LEU A N 1
ATOM 682 C CA . LEU A 1 88 ? -15.771 8.929 2.968 1.00 96.44 88 LEU A CA 1
ATOM 683 C C . LEU A 1 88 ? -16.428 10.137 2.279 1.00 96.44 88 LEU A C 1
ATOM 685 O O . LEU A 1 88 ? -15.723 11.012 1.778 1.00 96.44 88 LEU A O 1
ATOM 689 N N . ARG A 1 89 ? -17.770 10.231 2.286 1.00 97.50 89 ARG A N 1
ATOM 690 C CA . ARG A 1 89 ? -18.498 11.372 1.689 1.00 97.50 89 ARG A CA 1
ATOM 691 C C . ARG A 1 89 ? -18.138 12.707 2.336 1.00 97.50 89 ARG A C 1
ATOM 693 O O . ARG A 1 89 ? -18.074 13.713 1.637 1.00 97.50 89 ARG A O 1
ATOM 700 N N . HIS A 1 90 ? -17.886 12.707 3.642 1.00 96.75 90 HIS A N 1
ATOM 701 C CA . HIS A 1 90 ? -17.536 13.908 4.402 1.00 96.75 90 HIS A CA 1
ATOM 702 C C . HIS A 1 90 ? -16.023 14.102 4.553 1.00 96.75 90 HIS A C 1
ATOM 704 O O . HIS A 1 90 ? -15.592 14.993 5.278 1.00 96.75 90 HIS A O 1
ATOM 710 N N . ARG A 1 91 ? -15.208 13.301 3.846 1.00 97.19 91 ARG A N 1
ATOM 711 C CA . ARG A 1 91 ? -13.738 13.366 3.869 1.00 97.19 91 ARG A CA 1
ATOM 712 C C . ARG A 1 91 ? -13.151 13.269 5.285 1.00 97.19 91 ARG A C 1
ATOM 714 O O . ARG A 1 91 ? -12.105 13.845 5.568 1.00 97.19 91 ARG A O 1
ATOM 721 N N . HIS A 1 92 ? -13.802 12.515 6.168 1.00 96.06 92 HIS A N 1
ATOM 722 C CA . HIS A 1 92 ? -13.239 12.126 7.458 1.00 96.06 92 HIS A CA 1
ATOM 723 C C . HIS A 1 92 ? -12.267 10.968 7.236 1.00 96.06 92 HIS A C 1
ATOM 725 O O . HIS A 1 92 ? -12.647 9.802 7.316 1.00 96.06 92 HIS A O 1
ATOM 731 N N . THR A 1 93 ? -11.029 11.297 6.867 1.00 96.38 93 THR A N 1
ATOM 732 C CA . THR A 1 93 ? -10.031 10.320 6.410 1.00 96.38 93 THR A CA 1
ATOM 733 C C . THR A 1 93 ? -9.224 9.682 7.534 1.00 96.38 93 THR A C 1
ATOM 735 O O . THR A 1 93 ? -8.740 8.575 7.343 1.00 96.38 93 THR A O 1
ATOM 738 N N . THR A 1 94 ? -9.122 10.308 8.710 1.00 96.56 94 THR A N 1
ATOM 739 C CA . THR A 1 94 ? -8.292 9.791 9.813 1.00 96.56 94 THR A CA 1
ATOM 740 C C . THR A 1 94 ? -8.672 8.381 10.289 1.00 96.56 94 THR A C 1
ATOM 742 O O . THR A 1 94 ? -7.761 7.611 10.573 1.00 96.56 94 THR A O 1
ATOM 745 N N . PRO A 1 95 ? -9.950 7.935 10.301 1.00 95.56 95 PRO A N 1
ATOM 746 C CA . PRO A 1 95 ? -10.253 6.541 10.636 1.00 95.56 95 PRO A CA 1
ATOM 747 C C . PRO A 1 95 ? -9.736 5.533 9.598 1.00 95.56 95 PRO A C 1
ATOM 749 O O . PRO A 1 95 ? -9.512 4.376 9.934 1.00 95.56 95 PRO A O 1
ATOM 752 N N . PHE A 1 96 ? -9.533 5.951 8.342 1.00 96.75 96 PHE A N 1
ATOM 753 C CA . PHE A 1 96 ? -8.987 5.088 7.289 1.00 96.75 96 PHE A CA 1
ATOM 754 C C . PHE A 1 96 ? -7.477 4.869 7.430 1.00 96.75 96 PHE A C 1
ATOM 756 O O . PHE A 1 96 ? -6.963 3.903 6.880 1.00 96.75 96 PHE A O 1
ATOM 763 N N . GLU A 1 97 ? -6.776 5.715 8.190 1.00 96.62 97 GLU A N 1
ATOM 764 C CA . GLU A 1 97 ? -5.343 5.553 8.483 1.00 96.62 97 GLU A CA 1
ATOM 765 C C . GLU A 1 97 ? -5.067 4.361 9.415 1.00 96.62 97 GLU A C 1
ATOM 767 O O . GLU A 1 97 ? -3.934 3.917 9.526 1.00 96.62 97 GLU A O 1
ATOM 772 N N . MET A 1 98 ? -6.106 3.795 10.039 1.00 96.31 98 MET A N 1
ATOM 773 C CA . MET A 1 98 ? -6.005 2.607 10.899 1.00 96.31 98 MET A CA 1
ATOM 774 C C . MET A 1 98 ? -5.950 1.293 10.112 1.00 96.31 98 MET A C 1
ATOM 776 O O . MET A 1 98 ? -5.891 0.217 10.710 1.00 96.31 98 MET A O 1
ATOM 780 N N . VAL A 1 99 ? -6.002 1.376 8.779 1.00 97.19 99 VAL A N 1
ATOM 781 C CA . VAL A 1 99 ? -5.797 0.248 7.876 1.00 97.19 99 VAL A CA 1
ATOM 782 C C . VAL A 1 99 ? -4.512 0.472 7.093 1.00 97.19 99 VAL A C 1
ATOM 784 O O . VAL A 1 99 ? -4.403 1.422 6.318 1.00 97.19 99 VAL A O 1
ATOM 787 N N . GLU A 1 100 ? -3.556 -0.438 7.251 1.00 97.44 100 GLU A N 1
ATOM 788 C CA . GLU A 1 100 ? -2.272 -0.375 6.554 1.00 97.44 100 GLU A CA 1
ATOM 789 C C . GLU A 1 100 ? -2.055 -1.591 5.657 1.00 97.44 100 GLU A C 1
ATOM 791 O O . GLU A 1 100 ? -2.503 -2.703 5.944 1.00 97.44 100 GLU A O 1
ATOM 796 N N . PHE A 1 101 ? -1.306 -1.376 4.577 1.00 98.00 101 PHE A N 1
ATOM 797 C CA . PHE A 1 101 ? -0.898 -2.417 3.644 1.00 98.00 101 PHE A CA 1
ATOM 798 C C . PHE A 1 101 ? 0.615 -2.389 3.476 1.00 98.00 101 PHE A C 1
ATOM 800 O O . PHE A 1 101 ? 1.215 -1.328 3.289 1.00 98.00 101 PHE A O 1
ATOM 807 N N . LYS A 1 102 ? 1.228 -3.570 3.476 1.00 98.38 102 LYS A N 1
ATOM 808 C CA . LYS A 1 102 ? 2.653 -3.751 3.212 1.00 98.38 102 LYS A CA 1
ATOM 809 C C . LYS A 1 102 ? 2.825 -4.499 1.905 1.00 98.38 102 LYS A C 1
ATOM 811 O O . LYS A 1 102 ? 2.374 -5.638 1.772 1.00 98.38 102 LYS A O 1
ATOM 816 N N . PHE A 1 103 ? 3.504 -3.868 0.9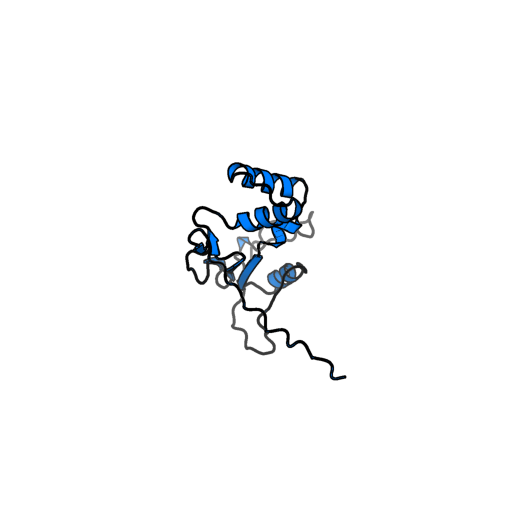57 1.00 98.38 103 PHE A N 1
ATOM 817 C CA . PHE A 1 103 ? 3.744 -4.445 -0.357 1.00 98.38 103 PHE A CA 1
ATOM 818 C C . PHE A 1 103 ? 5.221 -4.756 -0.573 1.00 98.38 103 PHE A C 1
ATOM 820 O O . PHE A 1 103 ? 6.098 -4.010 -0.143 1.00 98.38 103 PHE A O 1
ATOM 827 N N . HIS A 1 104 ? 5.475 -5.845 -1.288 1.00 97.81 104 HIS A N 1
ATOM 828 C CA . HIS A 1 104 ? 6.737 -6.107 -1.960 1.00 97.81 104 HIS A CA 1
ATOM 829 C C . HIS A 1 104 ? 6.499 -5.949 -3.457 1.00 97.81 104 HIS A C 1
ATOM 831 O O . HIS A 1 104 ? 5.639 -6.625 -4.024 1.00 97.81 104 HIS A O 1
ATOM 837 N N . CYS A 1 105 ? 7.238 -5.046 -4.087 1.00 97.12 105 CYS A N 1
ATOM 838 C CA . CYS A 1 105 ? 7.047 -4.721 -5.490 1.00 97.12 105 CYS A CA 1
ATOM 839 C C . CYS A 1 105 ? 8.364 -4.864 -6.247 1.00 97.12 105 CYS A C 1
ATOM 841 O O . CYS A 1 105 ? 9.388 -4.352 -5.801 1.00 97.12 105 CYS A O 1
ATOM 843 N N . ALA A 1 106 ? 8.302 -5.488 -7.420 1.00 95.56 106 ALA A N 1
ATOM 844 C CA . ALA A 1 106 ? 9.357 -5.436 -8.424 1.00 95.56 106 ALA A CA 1
ATOM 845 C C . ALA A 1 106 ? 8.828 -4.630 -9.611 1.00 95.56 106 ALA A C 1
ATOM 847 O O . ALA A 1 106 ? 7.746 -4.917 -10.132 1.00 95.56 106 ALA A O 1
ATOM 848 N N . MET A 1 107 ? 9.547 -3.578 -9.996 1.00 95.56 107 MET A N 1
ATOM 849 C CA . MET A 1 107 ? 9.124 -2.673 -11.060 1.00 95.56 107 MET A CA 1
ATOM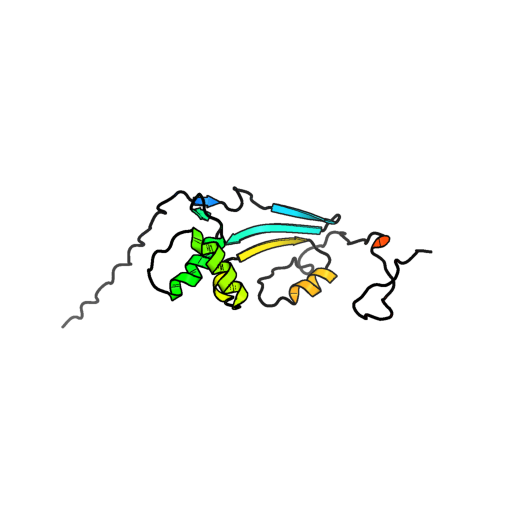 850 C C . MET A 1 107 ? 10.321 -1.964 -11.700 1.00 95.56 107 MET A C 1
ATOM 852 O O . MET A 1 107 ? 11.369 -1.828 -11.067 1.00 95.56 107 MET A O 1
ATOM 856 N N . PRO A 1 108 ? 10.158 -1.411 -12.912 1.00 94.56 108 PRO A N 1
ATOM 857 C CA . PRO A 1 108 ? 11.204 -0.621 -13.547 1.00 94.56 108 PRO A CA 1
ATOM 858 C C . PRO A 1 108 ? 11.485 0.684 -12.794 1.00 94.56 108 PRO A C 1
ATOM 860 O O . PRO A 1 108 ? 10.559 1.351 -12.323 1.00 94.56 108 PRO A O 1
ATOM 863 N N . ILE A 1 109 ? 12.748 1.124 -12.784 1.00 95.25 109 ILE A N 1
ATOM 864 C CA . ILE A 1 109 ? 13.193 2.345 -12.082 1.00 95.25 109 ILE A CA 1
ATOM 865 C C . ILE A 1 109 ? 12.365 3.577 -12.477 1.00 95.25 109 ILE A C 1
ATOM 867 O O . ILE A 1 109 ? 12.038 4.414 -11.638 1.00 95.25 109 ILE A O 1
ATOM 871 N N . PHE A 1 110 ? 11.979 3.713 -13.750 1.00 94.50 110 PHE A N 1
ATOM 872 C CA . PHE A 1 110 ? 11.196 4.873 -14.188 1.00 94.50 110 PHE A CA 1
ATOM 873 C C . PHE A 1 110 ? 9.779 4.911 -13.584 1.00 94.50 110 PHE A C 1
ATOM 875 O O . PHE A 1 110 ? 9.256 6.006 -13.377 1.00 94.50 110 PHE A O 1
ATOM 882 N N . ILE A 1 111 ? 9.191 3.753 -13.254 1.00 95.12 111 ILE A N 1
ATOM 883 C CA . ILE A 1 111 ? 7.935 3.653 -12.494 1.00 95.12 111 ILE A CA 1
ATOM 884 C C . ILE A 1 111 ? 8.200 3.942 -11.016 1.00 95.12 111 ILE A C 1
ATOM 886 O O . ILE A 1 111 ? 7.507 4.774 -10.430 1.00 95.12 111 ILE A O 1
ATOM 890 N N . ALA A 1 112 ? 9.250 3.351 -10.433 1.00 96.00 112 ALA A N 1
ATOM 891 C CA . ALA A 1 112 ? 9.626 3.582 -9.035 1.00 96.00 112 ALA A CA 1
ATOM 892 C C . ALA A 1 112 ? 9.840 5.080 -8.730 1.00 96.00 112 ALA A C 1
ATOM 894 O O . ALA A 1 112 ? 9.370 5.594 -7.715 1.00 96.00 112 ALA A O 1
ATOM 895 N N . ARG A 1 113 ? 10.444 5.830 -9.664 1.00 96.94 113 ARG A N 1
ATOM 896 C CA . ARG A 1 113 ? 10.634 7.290 -9.558 1.00 96.94 113 ARG A CA 1
ATOM 897 C C . ARG A 1 113 ? 9.336 8.098 -9.537 1.00 96.94 113 ARG A C 1
ATOM 899 O O . ARG A 1 113 ? 9.328 9.201 -8.991 1.00 96.94 113 ARG A O 1
ATOM 906 N N . GLN A 1 114 ? 8.263 7.596 -10.145 1.00 96.50 114 GLN A N 1
ATOM 907 C CA . GLN A 1 114 ? 6.935 8.202 -10.018 1.00 96.50 114 GLN A CA 1
ATOM 908 C C . GLN A 1 114 ? 6.309 7.810 -8.678 1.00 96.50 114 GLN A C 1
ATOM 910 O O . GLN A 1 114 ? 5.796 8.667 -7.963 1.00 96.50 114 GLN A O 1
ATOM 915 N N . TRP A 1 115 ? 6.430 6.536 -8.304 1.00 96.50 115 TRP A N 1
ATOM 916 C CA . TRP A 1 115 ? 5.840 5.986 -7.087 1.00 96.50 115 TRP A CA 1
ATOM 917 C C . TRP A 1 115 ? 6.394 6.647 -5.816 1.00 96.50 115 TRP A C 1
ATOM 919 O O . TRP A 1 115 ? 5.629 7.054 -4.943 1.00 96.50 115 TRP A O 1
ATOM 929 N N . ILE A 1 116 ? 7.705 6.885 -5.734 1.00 96.69 116 ILE A N 1
ATOM 930 C CA . ILE A 1 116 ? 8.343 7.487 -4.549 1.00 96.69 116 ILE A CA 1
ATOM 931 C C . ILE A 1 116 ? 7.905 8.940 -4.277 1.00 96.69 116 ILE A C 1
ATOM 933 O O . ILE A 1 116 ? 8.211 9.520 -3.237 1.00 96.69 116 ILE A O 1
ATOM 937 N N . ARG A 1 117 ? 7.153 9.563 -5.196 1.00 97.31 117 ARG A N 1
ATOM 938 C CA . ARG A 1 117 ? 6.572 10.901 -4.995 1.00 97.31 117 ARG A CA 1
ATOM 939 C C . ARG A 1 117 ? 5.421 10.900 -3.983 1.00 97.31 117 ARG A C 1
ATOM 941 O O . ARG A 1 117 ? 5.069 11.969 -3.477 1.00 97.31 117 ARG A O 1
ATOM 948 N N . HIS A 1 118 ? 4.864 9.735 -3.655 1.00 97.50 118 HIS A N 1
ATOM 949 C CA . HIS A 1 118 ? 3.868 9.557 -2.601 1.00 97.50 118 HIS A CA 1
ATOM 950 C C . HIS A 1 118 ? 4.538 9.568 -1.216 1.00 97.50 118 HIS A C 1
ATOM 952 O O . HIS A 1 118 ? 4.840 8.535 -0.630 1.00 97.50 118 HIS A O 1
ATOM 958 N N . ARG A 1 119 ? 4.774 10.777 -0.692 1.00 97.56 119 ARG A N 1
ATOM 959 C CA . ARG A 1 119 ? 5.582 11.045 0.518 1.00 97.56 119 ARG A CA 1
ATOM 960 C C . ARG A 1 119 ? 4.995 10.550 1.846 1.00 97.56 119 ARG A C 1
ATOM 962 O O . ARG A 1 119 ? 5.667 10.650 2.862 1.00 97.56 119 ARG A O 1
ATOM 969 N N . THR A 1 120 ? 3.752 10.083 1.858 1.00 97.25 120 THR A N 1
ATOM 970 C CA . THR A 1 120 ? 3.082 9.583 3.069 1.00 97.25 120 THR A CA 1
ATOM 971 C C . THR A 1 120 ? 3.324 8.091 3.308 1.00 97.25 120 THR A C 1
ATOM 973 O O . THR A 1 120 ? 2.839 7.557 4.297 1.00 97.25 120 THR A O 1
ATOM 976 N N . ALA A 1 121 ? 4.031 7.407 2.402 1.00 97.00 121 ALA A N 1
ATOM 977 C CA . ALA A 1 121 ? 4.349 5.989 2.517 1.00 97.00 121 ALA A CA 1
ATOM 978 C C . ALA A 1 121 ? 5.756 5.764 3.091 1.00 97.00 121 ALA A C 1
ATOM 980 O O . ALA A 1 121 ? 6.672 6.552 2.855 1.00 97.00 121 ALA A O 1
ATOM 981 N N . ASN A 1 122 ? 5.937 4.632 3.770 1.00 97.19 122 ASN A N 1
ATOM 982 C CA . ASN A 1 122 ? 7.247 4.127 4.172 1.00 97.19 122 ASN A CA 1
ATOM 983 C C . ASN A 1 122 ? 7.785 3.205 3.073 1.00 97.19 122 ASN A C 1
ATOM 985 O O . ASN A 1 122 ? 7.112 2.245 2.695 1.00 97.19 122 ASN A O 1
ATOM 989 N N . VAL A 1 123 ? 8.983 3.483 2.552 1.00 97.19 123 VAL A N 1
ATOM 990 C CA . VAL A 1 123 ? 9.553 2.750 1.411 1.00 97.19 123 VAL A CA 1
ATOM 991 C C . VAL A 1 123 ? 11.000 2.367 1.693 1.00 97.19 123 VAL A C 1
ATOM 993 O O . VAL A 1 123 ? 11.792 3.198 2.127 1.00 97.19 123 VAL A O 1
ATOM 996 N N . ASN A 1 124 ? 11.339 1.114 1.395 1.00 96.44 124 ASN A N 1
ATOM 997 C CA . ASN A 1 124 ? 12.711 0.627 1.302 1.00 96.44 124 ASN A CA 1
ATOM 998 C C . ASN A 1 124 ? 12.933 0.086 -0.113 1.00 96.44 124 ASN A C 1
ATOM 1000 O O . ASN A 1 124 ? 12.071 -0.615 -0.642 1.00 96.44 124 ASN A O 1
ATOM 1004 N N . GLU A 1 125 ? 14.077 0.404 -0.712 1.00 95.25 125 GLU A N 1
ATOM 1005 C CA . GLU A 1 125 ? 14.439 -0.015 -2.068 1.00 95.25 125 GLU A CA 1
ATOM 1006 C C . GLU A 1 125 ? 15.747 -0.811 -2.043 1.00 95.25 125 GLU A C 1
ATOM 1008 O O . GLU A 1 125 ? 16.643 -0.554 -1.234 1.00 95.25 125 GLU A O 1
ATOM 1013 N N . TYR A 1 126 ? 15.855 -1.785 -2.943 1.00 92.06 126 TYR A N 1
ATOM 1014 C CA . TYR A 1 126 ? 17.089 -2.525 -3.159 1.00 92.06 126 TYR A CA 1
ATOM 1015 C C . TYR A 1 126 ? 18.203 -1.594 -3.660 1.00 92.06 126 TYR A C 1
ATOM 1017 O O . TYR A 1 126 ? 18.041 -0.873 -4.643 1.00 92.06 126 TYR A O 1
ATOM 1025 N N . SER A 1 127 ? 19.357 -1.604 -2.991 1.00 92.69 127 SER A N 1
ATOM 1026 C CA . SER A 1 127 ? 20.445 -0.667 -3.282 1.00 92.69 127 SER A CA 1
ATOM 1027 C C . SER A 1 127 ? 21.486 -1.264 -4.227 1.00 92.69 127 SER A C 1
ATOM 1029 O O . SER A 1 127 ? 22.326 -2.068 -3.823 1.00 92.69 127 SER A O 1
ATOM 1031 N N . ALA A 1 128 ? 21.537 -0.746 -5.454 1.00 91.12 128 ALA A N 1
ATOM 1032 C CA . ALA A 1 128 ? 22.583 -1.064 -6.433 1.00 91.12 128 ALA A CA 1
ATOM 1033 C C . ALA A 1 128 ? 24.002 -0.624 -6.008 1.00 91.12 128 ALA A C 1
ATOM 1035 O O . ALA A 1 128 ? 24.983 -0.949 -6.669 1.00 91.12 128 ALA A O 1
ATOM 1036 N N . ARG A 1 129 ? 24.138 0.135 -4.909 1.00 91.31 129 ARG A N 1
ATOM 1037 C CA . ARG A 1 129 ? 25.447 0.521 -4.349 1.00 91.31 129 ARG A CA 1
ATOM 1038 C C . ARG A 1 129 ? 26.112 -0.612 -3.571 1.00 91.31 129 ARG A C 1
ATOM 1040 O O . ARG A 1 129 ? 27.326 -0.585 -3.402 1.00 91.31 129 ARG A O 1
ATOM 1047 N N . TYR A 1 130 ? 25.319 -1.550 -3.054 1.00 91.44 130 TYR A N 1
ATOM 1048 C CA . TYR A 1 130 ? 25.787 -2.633 -2.182 1.00 91.44 130 TYR A CA 1
ATOM 1049 C C . TYR A 1 130 ? 25.583 -4.015 -2.792 1.00 91.44 130 TYR A C 1
ATOM 1051 O O . TYR A 1 130 ? 26.006 -5.013 -2.211 1.00 91.44 130 TYR A O 1
ATOM 1059 N N . SER A 1 131 ? 24.909 -4.098 -3.934 1.00 89.00 131 SER A N 1
ATOM 1060 C CA . SER A 1 131 ? 24.548 -5.370 -4.535 1.00 89.00 131 SER A CA 1
ATOM 1061 C C . SER A 1 131 ? 24.589 -5.289 -6.052 1.00 89.00 131 SER A C 1
ATOM 1063 O O . SER A 1 131 ? 24.294 -4.249 -6.641 1.00 89.00 131 SER A O 1
ATOM 1065 N N . VAL A 1 132 ? 24.986 -6.397 -6.676 1.00 88.31 132 VAL A N 1
ATOM 1066 C CA . VAL A 1 132 ? 25.004 -6.530 -8.132 1.00 88.31 132 VAL A CA 1
ATOM 1067 C C . VAL A 1 132 ? 23.564 -6.686 -8.604 1.00 88.31 132 VAL A C 1
ATOM 1069 O O . VAL A 1 132 ? 22.841 -7.536 -8.095 1.00 88.31 132 VAL A O 1
ATOM 1072 N N . LEU A 1 133 ? 23.148 -5.842 -9.547 1.00 88.62 133 LEU A N 1
ATOM 1073 C CA . LEU A 1 133 ? 21.836 -5.957 -10.174 1.00 88.62 133 LEU A CA 1
ATOM 1074 C C . LEU A 1 133 ? 21.860 -7.052 -11.239 1.00 88.62 133 LEU A C 1
ATOM 1076 O O . LEU A 1 133 ? 22.779 -7.103 -12.061 1.00 88.62 133 LEU A O 1
ATOM 1080 N N . ASP A 1 134 ? 20.813 -7.868 -11.256 1.00 86.88 134 ASP A N 1
ATOM 1081 C CA . ASP A 1 134 ? 20.563 -8.799 -12.348 1.00 86.88 134 ASP A CA 1
ATOM 1082 C C . ASP A 1 134 ? 20.237 -8.046 -13.647 1.00 86.88 134 ASP A C 1
ATOM 1084 O O . ASP A 1 134 ? 19.844 -6.874 -13.650 1.00 86.88 134 ASP A O 1
ATOM 1088 N N . ARG A 1 135 ? 20.410 -8.716 -14.792 1.00 89.62 135 ARG A N 1
ATOM 1089 C CA . ARG A 1 135 ? 20.152 -8.137 -16.124 1.00 89.62 135 ARG A CA 1
ATOM 1090 C C . ARG A 1 135 ? 18.663 -8.198 -16.482 1.00 89.62 135 ARG A C 1
ATOM 1092 O O . ARG A 1 135 ? 18.306 -8.671 -17.556 1.00 89.62 135 ARG A O 1
ATOM 1099 N N . GLU A 1 136 ? 17.812 -7.720 -15.582 1.00 91.62 136 GLU A N 1
ATOM 1100 C CA . GLU A 1 136 ? 16.359 -7.686 -15.748 1.00 91.62 136 GLU A CA 1
ATOM 1101 C C . GLU A 1 136 ? 15.915 -6.309 -16.246 1.00 91.62 136 GLU A C 1
ATOM 1103 O O . GLU A 1 136 ? 16.033 -5.298 -15.549 1.00 91.62 136 GLU A O 1
ATOM 1108 N N . PHE A 1 137 ? 15.400 -6.256 -17.474 1.00 92.25 137 PHE A N 1
ATOM 1109 C CA . PHE A 1 137 ? 14.967 -5.012 -18.103 1.00 92.25 137 PHE A CA 1
ATOM 1110 C C . PHE A 1 137 ? 13.510 -5.100 -18.521 1.00 92.25 137 PHE A C 1
ATOM 1112 O O . PHE A 1 137 ? 13.038 -6.118 -19.019 1.00 92.25 137 PHE A O 1
ATOM 1119 N N . TYR A 1 138 ? 12.799 -3.987 -18.373 1.00 92.12 138 TYR A N 1
ATOM 1120 C CA . TYR A 1 138 ? 11.490 -3.849 -18.987 1.00 92.12 138 TYR A CA 1
ATOM 1121 C C . TYR A 1 138 ? 11.644 -3.581 -20.478 1.00 92.12 138 TYR A C 1
ATOM 1123 O O . TYR A 1 138 ? 12.109 -2.509 -20.874 1.00 92.12 138 TYR A O 1
ATOM 1131 N N . ILE A 1 139 ? 11.215 -4.548 -21.281 1.00 91.25 139 ILE A N 1
ATOM 1132 C CA . ILE A 1 139 ? 11.097 -4.411 -22.727 1.00 91.25 139 ILE A CA 1
ATOM 1133 C C . ILE A 1 139 ? 9.607 -4.242 -23.052 1.00 91.25 139 ILE A C 1
ATOM 1135 O O . ILE A 1 139 ? 8.833 -5.175 -22.835 1.00 91.25 139 ILE A O 1
ATOM 1139 N N . PRO A 1 140 ? 9.167 -3.052 -23.501 1.00 89.56 140 PRO A N 1
ATOM 1140 C CA . PRO A 1 140 ? 7.771 -2.843 -23.856 1.00 89.56 140 PRO A CA 1
ATOM 1141 C C . PRO A 1 140 ? 7.389 -3.683 -25.077 1.00 89.56 140 PRO A C 1
ATOM 1143 O O . PRO A 1 140 ? 8.172 -3.812 -26.018 1.00 89.56 140 PRO A O 1
ATOM 1146 N N . ALA A 1 141 ? 6.158 -4.193 -25.085 1.00 88.81 141 ALA A N 1
ATOM 1147 C CA . ALA A 1 141 ? 5.574 -4.779 -26.286 1.00 88.81 141 ALA A CA 1
ATOM 1148 C C . ALA A 1 141 ? 5.392 -3.691 -27.369 1.00 88.81 141 ALA A C 1
ATOM 1150 O O . ALA A 1 141 ? 5.182 -2.523 -27.010 1.00 88.81 141 ALA A O 1
ATOM 1151 N N . PRO A 1 142 ? 5.458 -4.026 -28.671 1.00 89.38 142 PRO A N 1
ATOM 1152 C CA . PRO A 1 142 ? 5.371 -3.041 -29.753 1.00 89.38 142 PRO A CA 1
ATOM 1153 C C . PRO A 1 142 ? 4.151 -2.115 -29.652 1.00 89.38 142 PRO A C 1
ATOM 1155 O O . PRO A 1 142 ? 4.269 -0.908 -29.840 1.00 89.38 142 PRO A O 1
ATOM 1158 N N . GLU A 1 143 ? 3.000 -2.638 -29.227 1.00 89.06 143 GLU A N 1
ATOM 1159 C CA . GLU A 1 143 ? 1.742 -1.890 -29.095 1.00 89.06 143 GLU A CA 1
ATOM 1160 C C . GLU A 1 143 ? 1.785 -0.837 -27.973 1.00 89.06 143 GLU A C 1
ATOM 1162 O O . GLU A 1 143 ? 0.929 0.044 -27.887 1.00 89.06 143 GLU A O 1
ATOM 1167 N N . GLN A 1 144 ? 2.777 -0.916 -27.083 1.00 87.94 144 GLN A N 1
ATOM 1168 C CA . GLN A 1 144 ? 2.979 0.026 -25.982 1.00 87.94 144 GLN A CA 1
ATOM 1169 C C . GLN A 1 144 ? 3.908 1.185 -26.359 1.00 87.94 144 GLN A C 1
ATOM 1171 O O . GLN A 1 144 ? 4.023 2.142 -25.581 1.00 87.94 144 GLN A O 1
ATOM 1176 N N . LEU A 1 145 ? 4.572 1.103 -27.513 1.00 90.12 145 LEU A N 1
ATOM 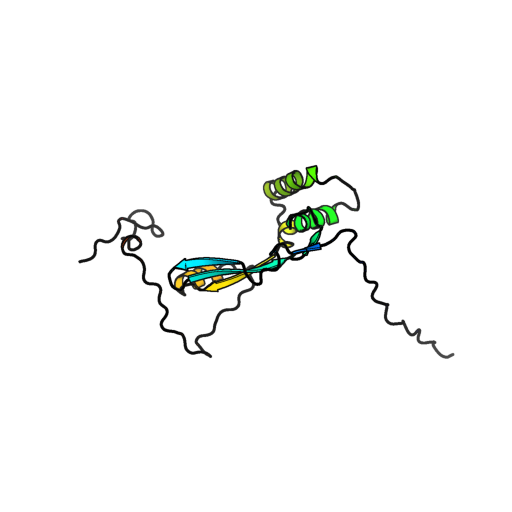1177 C CA . LEU A 1 145 ? 5.410 2.157 -28.065 1.00 90.12 145 LEU A CA 1
ATOM 1178 C C . LEU A 1 145 ? 4.537 3.062 -28.929 1.00 90.12 145 LEU A C 1
ATOM 1180 O O . LEU A 1 145 ? 3.988 2.636 -29.934 1.00 90.12 145 LEU A O 1
ATOM 1184 N N . ALA A 1 146 ? 4.392 4.321 -28.531 1.00 90.69 146 ALA A N 1
ATOM 1185 C CA . ALA A 1 146 ? 3.538 5.276 -29.225 1.00 90.69 146 ALA A CA 1
ATOM 1186 C C . ALA A 1 146 ? 4.235 6.627 -29.365 1.00 90.69 146 ALA A C 1
ATOM 1188 O O . ALA A 1 146 ? 5.028 7.020 -28.504 1.00 90.69 146 ALA A O 1
ATOM 1189 N N . ALA A 1 147 ? 3.912 7.344 -30.439 1.00 91.25 147 ALA A N 1
ATOM 1190 C CA . ALA A 1 147 ? 4.362 8.707 -30.654 1.00 91.25 147 ALA A CA 1
ATOM 1191 C C . ALA A 1 147 ? 3.880 9.623 -29.520 1.00 91.25 147 ALA A C 1
ATOM 1193 O O . ALA A 1 147 ? 2.880 9.357 -28.847 1.00 91.25 147 ALA A O 1
ATOM 1194 N N . GLN A 1 148 ? 4.568 10.743 -29.320 1.00 90.81 148 GLN A N 1
ATOM 1195 C CA . GLN A 1 148 ? 4.101 11.775 -28.399 1.00 90.81 148 GLN A CA 1
ATOM 1196 C C . GLN A 1 148 ? 2.769 12.358 -28.897 1.00 90.81 148 GLN A C 1
ATOM 1198 O O . GLN A 1 148 ? 2.628 12.677 -30.078 1.00 90.81 148 GLN A O 1
ATOM 1203 N N . SER A 1 149 ? 1.788 12.534 -28.004 1.00 90.88 149 SER A N 1
ATOM 1204 C CA . SER A 1 149 ? 0.536 13.206 -28.376 1.00 90.88 149 SER A CA 1
ATOM 1205 C C . SER A 1 149 ? 0.784 14.679 -28.725 1.00 90.88 149 SER A C 1
ATOM 1207 O O . SER A 1 149 ? 1.457 15.395 -27.981 1.00 90.88 149 SER A O 1
ATOM 1209 N N . ALA A 1 150 ? 0.186 15.144 -29.828 1.00 90.25 150 ALA A N 1
ATOM 1210 C CA . ALA A 1 150 ? 0.274 16.534 -30.284 1.00 90.25 150 ALA A CA 1
ATOM 1211 C C . ALA A 1 150 ? -0.516 17.521 -29.402 1.00 90.25 150 ALA A C 1
ATOM 1213 O O . ALA A 1 150 ? -0.212 18.711 -29.383 1.00 90.25 150 ALA A O 1
ATOM 1214 N N . VAL A 1 151 ? -1.521 17.034 -28.664 1.00 93.12 151 VAL A N 1
ATOM 1215 C CA . VAL A 1 151 ? -2.419 17.866 -27.840 1.00 93.12 151 VAL A CA 1
ATOM 1216 C C . VAL A 1 151 ? -2.153 17.729 -26.343 1.00 93.12 151 VAL A C 1
ATOM 1218 O O . VAL A 1 151 ? -2.382 18.670 -25.588 1.00 93.12 151 VAL A O 1
ATOM 1221 N N . ASN A 1 152 ? -1.644 16.577 -25.897 1.00 90.81 152 ASN A N 1
ATOM 1222 C CA . ASN A 1 152 ? -1.374 16.315 -24.489 1.00 90.81 152 ASN A CA 1
ATOM 1223 C C . ASN A 1 152 ? 0.101 15.970 -24.281 1.00 90.81 152 ASN A C 1
ATOM 1225 O O . ASN A 1 152 ? 0.558 14.886 -24.629 1.00 90.81 152 ASN A O 1
ATOM 1229 N N . ARG A 1 153 ? 0.838 16.863 -23.619 1.00 84.75 153 ARG A N 1
ATOM 1230 C CA . ARG A 1 153 ? 2.261 16.654 -23.301 1.00 84.75 153 ARG A CA 1
ATOM 1231 C C . ARG A 1 153 ? 2.525 15.452 -22.386 1.00 84.75 153 ARG A C 1
ATOM 1233 O O . ARG A 1 153 ? 3.655 14.992 -22.321 1.00 84.75 153 ARG A O 1
ATOM 1240 N N . GLN A 1 154 ? 1.509 14.943 -21.692 1.00 84.50 154 GLN A N 1
ATOM 1241 C CA . GLN A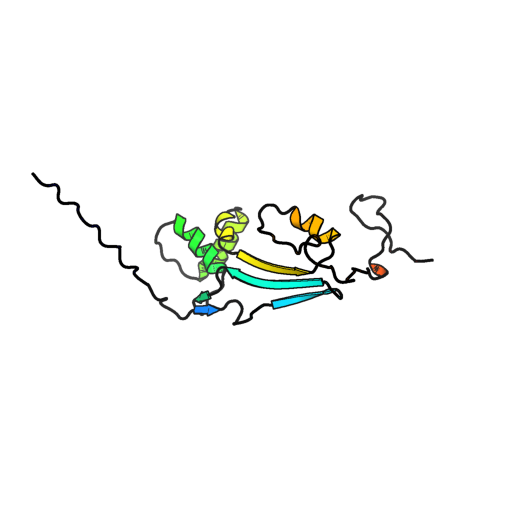 1 154 ? 1.588 13.733 -20.863 1.00 84.50 154 GLN A CA 1
ATOM 1242 C C . GLN A 1 154 ? 0.928 12.513 -21.531 1.00 84.50 154 GLN A C 1
ATOM 1244 O O . GLN A 1 154 ? 0.900 11.433 -20.948 1.00 84.50 154 GLN A O 1
ATOM 1249 N N . GLY A 1 155 ? 0.363 12.682 -22.731 1.00 84.50 155 GLY A N 1
ATOM 1250 C CA . GLY A 1 155 ? -0.394 11.657 -23.444 1.00 84.50 155 GLY A CA 1
ATOM 1251 C C . GLY A 1 155 ? 0.392 10.988 -24.568 1.00 84.50 155 GLY A C 1
ATOM 1252 O O . GLY A 1 155 ? 1.394 11.506 -25.061 1.00 84.50 155 GLY A O 1
ATOM 1253 N N . ARG A 1 156 ? -0.123 9.841 -25.008 1.00 87.44 156 ARG A N 1
ATOM 1254 C CA . ARG A 1 156 ? 0.392 9.064 -26.141 1.00 87.44 156 ARG A CA 1
ATOM 1255 C C . ARG A 1 156 ? -0.473 9.292 -27.385 1.00 87.44 156 ARG A C 1
ATOM 1257 O O . ARG A 1 156 ? -1.669 9.549 -27.263 1.00 87.44 156 ARG A O 1
ATOM 1264 N N . GLY A 1 157 ? 0.158 9.274 -28.552 1.00 88.44 157 GLY A N 1
ATOM 1265 C CA . GLY A 1 157 ? -0.455 9.347 -29.876 1.00 88.44 157 GLY A CA 1
ATOM 1266 C C . GLY A 1 157 ? -0.591 7.960 -30.508 1.00 88.44 157 GLY A C 1
ATOM 1267 O O . GLY A 1 157 ? -0.833 6.982 -29.805 1.00 88.44 157 GLY A O 1
ATOM 1268 N N . ALA A 1 158 ? -0.437 7.878 -31.831 1.00 89.38 158 ALA A N 1
ATOM 1269 C CA . ALA A 1 158 ? -0.483 6.608 -32.556 1.00 89.38 158 ALA A CA 1
ATOM 1270 C C . ALA A 1 158 ? 0.671 5.677 -32.147 1.00 89.38 158 ALA A C 1
ATOM 1272 O O . ALA A 1 158 ? 1.762 6.152 -31.817 1.00 89.38 158 ALA A O 1
ATOM 1273 N N . VAL A 1 159 ? 0.420 4.364 -32.175 1.00 91.56 159 VAL A N 1
ATOM 1274 C CA . VAL A 1 159 ? 1.455 3.335 -31.995 1.00 91.56 159 VAL A CA 1
ATOM 1275 C C . VAL A 1 159 ? 2.544 3.548 -33.045 1.00 91.56 159 VAL A C 1
ATOM 1277 O O . VAL A 1 159 ? 2.249 3.886 -34.190 1.00 91.56 159 VAL A O 1
ATOM 1280 N N . LEU A 1 160 ? 3.801 3.419 -32.632 1.00 88.06 160 LEU A N 1
ATOM 1281 C CA . LEU A 1 160 ? 4.931 3.514 -33.541 1.00 88.06 160 LEU A CA 1
ATOM 1282 C C . LEU A 1 160 ? 5.011 2.222 -34.344 1.00 88.06 160 LEU A C 1
ATOM 1284 O O . LEU A 1 160 ? 5.184 1.143 -33.781 1.00 88.06 160 LEU A O 1
ATOM 1288 N N . GLU A 1 161 ? 4.926 2.349 -35.659 1.00 81.69 161 GLU A N 1
ATOM 1289 C CA . GLU A 1 161 ? 5.346 1.291 -36.563 1.00 81.69 161 GLU A CA 1
ATOM 1290 C C . GLU A 1 161 ? 6.878 1.353 -36.628 1.00 81.69 161 GLU A C 1
ATOM 1292 O O . GLU A 1 161 ? 7.460 2.421 -36.841 1.00 81.69 161 GLU A O 1
ATOM 1297 N N . GLY A 1 162 ? 7.538 0.238 -36.304 1.00 73.25 162 GLY A N 1
ATOM 1298 C CA . GLY A 1 162 ? 8.992 0.130 -36.434 1.00 73.25 162 GLY A CA 1
ATOM 1299 C C . GLY A 1 162 ? 9.440 0.306 -37.893 1.00 73.25 162 GLY A C 1
ATOM 1300 O O . GLY A 1 162 ? 8.596 0.325 -38.789 1.00 73.25 162 GLY A O 1
ATOM 1301 N N . PRO A 1 163 ? 10.751 0.456 -38.147 1.00 58.34 163 PRO A N 1
ATOM 1302 C CA . PRO A 1 163 ? 11.281 0.339 -39.504 1.00 58.34 163 PRO A CA 1
ATOM 1303 C C . PRO A 1 163 ? 11.015 -1.043 -40.116 1.00 58.34 163 PRO A C 1
ATOM 1305 O O . PRO A 1 163 ? 10.891 -2.026 -39.345 1.00 58.34 163 PRO A O 1
#

Foldseek 3Di:
DDDPPPPDDDDDDDDDDDPAFKAFLCRPDCWDKDADDPFKIKIFRDKVVGIDGPPDDNLVQLVVVVCVVVPDDDDDPVCSVVVVVVCVVVVVCVSVVNMDIDIDIDDDPVVVVVVVVPVVDDDDDDDVVVDPDDPDDDDDDQQPAFPQDPVDNVDGDHRDDDD

pLDDT: mean 87.37, std 14.59, range [38.0, 98.38]

Sequence (163 aa):
MADRIVETKPEQIHTVMPEVPLVDVMGGALRREIRMHEHSLVALVDVMPRLIPEGQTADQAIVQAARVSYGAGTRRVNEDRGLIRYLLRHRHTTPFEMVEFKFHCAMPIFIARQWIRHRTANVNEYSARYSVLDREFYIPAPEQLAAQSAVNRQGRGAVLEGP

Secondary structure (DSSP, 8-state):
--------PPPP--PPPPSS-EEETTTT-S-EEEE-SSS-EEEEEEEES-EEETT--TTHHHHHHHHHTT-S----GGGHHHHHHHHHHTT--GGGGG-EEEEEEE--HHHHHHHTT-TTS------TTTSPPPS------GGG-EEEPSS-TTSEEEEPPP-